Protein AF-A0A533XGD1-F1 (afdb_monomer)

Secondary structure (DSSP, 8-state):
-------------TT-B-HHHHHHHHHHSS---TT-EEEEEEEETTEEEEEEEEEEEEEEEEETTEEEEEEEEEEE----SSS-S--EEEEEEESSTT--EEEEEEEETTEEEEEE--SS--PPTT-

Nearest PDB structures (foldseek):
  4ash-assembly1_A  TM=2.786E-01  e=7.711E-01  Murine norovirus 1
  8huc-assembly1_C  TM=3.662E-01  e=4.089E+00  Pseudomonas aeruginosa UCBPP-PA14

Solvent-accessible surface area (backbone atoms only — not comparable to full-atom values): 7853 Å² total; per-residue (Å²): 138,82,85,78,83,76,82,85,81,77,92,76,64,89,84,53,27,40,79,66,57,43,54,54,52,64,47,66,47,96,71,84,55,62,77,43,71,52,77,42,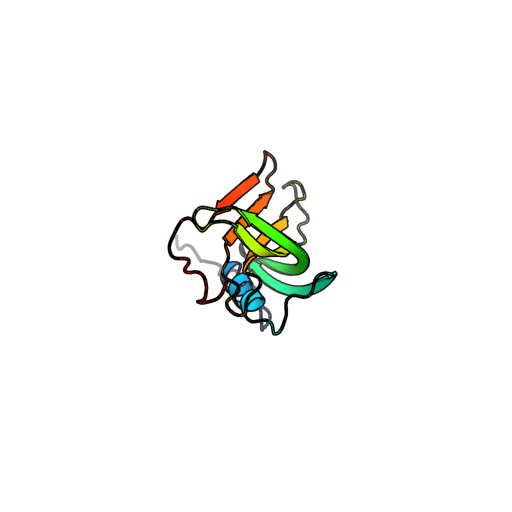43,32,49,55,95,96,40,82,42,63,33,38,40,34,26,71,36,72,48,76,46,77,54,82,85,46,74,43,58,20,37,35,33,39,37,39,56,84,78,87,66,95,70,79,88,42,66,43,37,35,38,30,20,38,72,55,89,76,34,50,71,48,36,38,39,35,50,48,96,92,50,67,54,74,52,69,55,74,71,96,77,74,76,61,93,94,112

Radius of gyration: 17.65 Å; Cα contacts (8 Å, |Δi|>4): 215; chains: 1; bounding box: 34×34×67 Å

pLDDT: mean 86.37, std 14.72, range [38.5, 98.38]

Sequence (127 aa):
MTSTWVADTLPIPPGTHDAISCLYYVRGLPSLVPGTSLIMNVHHDKKNYRLEVQVEGIEKVKGPWGEIEAVRVLATMPFRGIFLNEGNIRVWV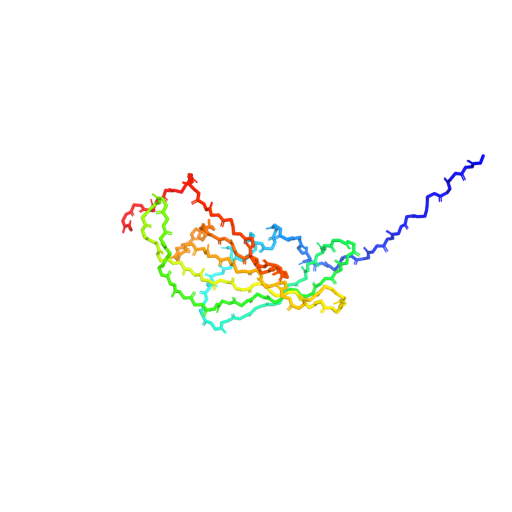TNDVRRVPLMMKAKVIIGSVVARLVDGFRKPSGQ

Foldseek 3Di:
DDDDDDDDDDDDDPQEAEPVVVVVVVLQDPDLDAPDKDWGWYDDPNDIWTKIKHFHDWDWDQAPQGIAIWTKIWIDTDDDDPQDDFQTKIWTFGPDSRRHTAKIWGAHPVGIDIDGDHDPDDDPPPD

Structure (mmCIF, N/CA/C/O backbone):
data_AF-A0A533XGD1-F1
#
_entry.id   AF-A0A533XGD1-F1
#
loop_
_atom_site.group_PDB
_atom_site.id
_atom_site.type_symbol
_atom_site.label_atom_id
_atom_site.label_alt_id
_atom_site.label_comp_id
_atom_site.label_asym_id
_atom_site.label_entity_id
_atom_site.label_seq_id
_atom_site.pdbx_PDB_ins_code
_atom_site.Cartn_x
_atom_site.Cartn_y
_atom_site.Cartn_z
_atom_site.occupancy
_atom_site.B_iso_or_equiv
_atom_site.auth_seq_id
_atom_site.auth_comp_id
_atom_site.auth_asym_id
_atom_site.auth_atom_id
_atom_site.pdbx_PDB_model_num
ATOM 1 N N . MET A 1 1 ? 3.420 -4.756 -49.279 1.00 43.84 1 MET A N 1
ATOM 2 C CA . MET A 1 1 ? 4.328 -4.203 -48.254 1.00 43.84 1 MET A CA 1
ATOM 3 C C . MET A 1 1 ? 3.955 -4.874 -46.937 1.00 43.84 1 MET A C 1
ATOM 5 O O . MET A 1 1 ? 2.943 -4.524 -46.350 1.00 43.84 1 MET A O 1
ATOM 9 N N . THR A 1 2 ? 4.642 -5.953 -46.567 1.00 51.16 2 THR A N 1
ATOM 10 C CA . THR A 1 2 ? 4.339 -6.740 -45.361 1.00 51.16 2 THR A CA 1
ATOM 11 C C . THR A 1 2 ? 5.084 -6.135 -44.178 1.00 51.16 2 THR A C 1
ATOM 13 O O . THR A 1 2 ? 6.310 -6.101 -44.176 1.00 51.16 2 THR A O 1
ATOM 16 N N . SER A 1 3 ? 4.345 -5.613 -43.202 1.00 55.41 3 SER A N 1
ATOM 17 C CA . SER A 1 3 ? 4.894 -5.194 -41.912 1.00 55.41 3 SER A CA 1
ATOM 18 C C . SER A 1 3 ? 5.440 -6.431 -41.191 1.00 55.41 3 SER A C 1
ATOM 20 O O . SER A 1 3 ? 4.691 -7.353 -40.869 1.00 55.41 3 SER A O 1
ATOM 22 N N . THR A 1 4 ? 6.754 -6.472 -40.984 1.00 60.94 4 THR A N 1
ATOM 23 C CA . THR A 1 4 ? 7.405 -7.485 -40.151 1.00 60.94 4 THR A CA 1
ATOM 24 C C . THR A 1 4 ? 7.361 -6.987 -38.712 1.00 60.94 4 THR A C 1
ATOM 26 O O . THR A 1 4 ? 8.069 -6.047 -38.354 1.00 60.94 4 THR A O 1
ATOM 29 N N . TRP A 1 5 ? 6.499 -7.574 -37.886 1.00 66.88 5 TRP A N 1
ATOM 30 C CA . TRP A 1 5 ? 6.479 -7.303 -36.452 1.00 66.88 5 TRP A CA 1
ATOM 31 C C . TRP A 1 5 ? 7.767 -7.841 -35.826 1.00 66.88 5 TRP A C 1
ATOM 33 O O . TRP A 1 5 ? 8.010 -9.045 -35.844 1.00 66.88 5 TRP A O 1
ATOM 43 N N . VAL A 1 6 ? 8.598 -6.957 -35.274 1.00 66.12 6 VAL A N 1
ATOM 44 C CA . VAL A 1 6 ? 9.704 -7.363 -34.401 1.00 66.12 6 VAL A CA 1
ATOM 45 C C . VAL A 1 6 ? 9.127 -7.471 -32.995 1.00 66.12 6 VAL A C 1
ATOM 47 O O . VAL A 1 6 ? 8.756 -6.464 -32.393 1.00 66.12 6 VAL A O 1
ATOM 50 N N . ALA A 1 7 ? 8.977 -8.698 -32.499 1.00 68.00 7 ALA A N 1
ATOM 51 C CA . ALA A 1 7 ? 8.584 -8.930 -31.118 1.00 68.00 7 ALA A CA 1
ATOM 52 C C . ALA A 1 7 ? 9.753 -8.538 -30.207 1.00 68.00 7 ALA A C 1
ATOM 54 O O . ALA A 1 7 ? 10.799 -9.181 -30.221 1.00 68.00 7 ALA A O 1
ATOM 55 N N . ASP A 1 8 ? 9.575 -7.470 -29.437 1.00 74.69 8 ASP A N 1
ATOM 56 C CA . ASP A 1 8 ? 10.536 -7.063 -28.418 1.00 74.69 8 ASP A CA 1
ATOM 57 C C . ASP A 1 8 ? 10.310 -7.938 -27.175 1.00 74.69 8 ASP A C 1
ATOM 59 O O . ASP A 1 8 ? 9.249 -7.885 -26.546 1.00 74.69 8 ASP A O 1
ATOM 63 N N . THR A 1 9 ? 11.260 -8.821 -26.867 1.00 81.50 9 THR A N 1
ATOM 64 C CA . THR A 1 9 ? 11.150 -9.770 -25.751 1.00 81.50 9 THR A CA 1
ATOM 65 C C . THR A 1 9 ? 11.982 -9.287 -24.571 1.00 81.50 9 THR A C 1
ATOM 67 O O . THR A 1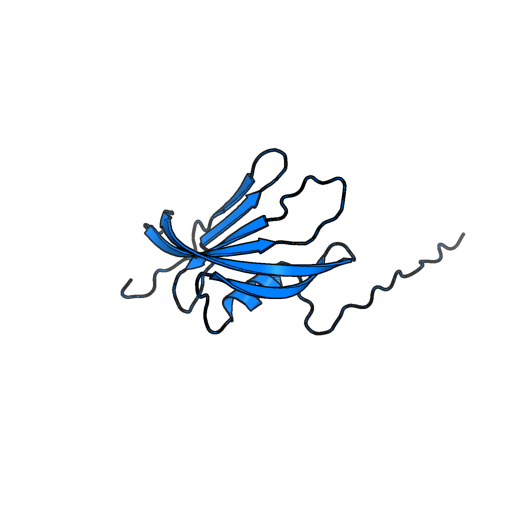 9 ? 13.207 -9.210 -24.673 1.00 81.50 9 THR A O 1
ATOM 70 N N . LEU A 1 10 ? 11.341 -9.029 -23.428 1.00 85.44 10 LEU A N 1
ATOM 71 C CA . LEU A 1 10 ? 12.033 -8.730 -22.174 1.00 85.44 10 LEU A CA 1
ATOM 72 C C . LEU A 1 10 ? 11.970 -9.944 -21.231 1.00 85.44 10 LEU A C 1
ATOM 74 O O . LEU A 1 10 ? 10.867 -10.372 -20.883 1.00 85.44 10 LEU A O 1
ATOM 78 N N . PRO A 1 11 ? 13.107 -10.483 -20.756 1.00 91.06 11 PRO A N 1
ATOM 79 C CA . PRO A 1 11 ? 13.095 -11.519 -19.731 1.00 91.06 11 PRO A CA 1
ATOM 80 C C . PRO A 1 11 ? 12.569 -10.963 -18.397 1.00 91.06 11 PRO A C 1
ATOM 82 O O . PRO A 1 11 ? 13.009 -9.911 -17.926 1.00 91.06 11 PRO A O 1
ATOM 85 N N . ILE A 1 12 ? 11.640 -11.688 -17.770 1.00 92.88 12 ILE A N 1
ATOM 86 C CA . ILE A 1 12 ? 11.068 -11.354 -16.459 1.00 92.88 12 ILE A CA 1
ATOM 87 C C . ILE A 1 12 ? 11.640 -12.331 -15.422 1.00 92.88 12 ILE A C 1
ATOM 89 O O . ILE A 1 12 ? 11.408 -13.536 -15.543 1.00 92.88 12 ILE A O 1
ATOM 93 N N . PRO A 1 13 ? 12.395 -11.856 -14.413 1.00 92.25 13 PRO A N 1
ATOM 94 C CA . PRO A 1 13 ? 12.930 -12.722 -13.370 1.00 92.25 13 PRO A CA 1
ATOM 95 C C . PRO A 1 13 ? 11.822 -13.500 -12.635 1.00 92.25 13 PRO A C 1
ATOM 97 O O . PRO A 1 13 ? 10.734 -12.954 -12.425 1.00 92.25 13 PRO A O 1
ATOM 100 N N . PRO A 1 14 ? 12.079 -14.735 -12.174 1.00 93.94 14 PRO A N 1
ATOM 101 C CA . PRO A 1 14 ? 11.144 -15.455 -11.312 1.00 93.94 14 PRO A CA 1
ATOM 102 C C . PRO A 1 14 ? 10.769 -14.645 -10.062 1.00 93.94 14 PRO A C 1
ATOM 104 O O . PRO A 1 14 ? 11.597 -13.920 -9.509 1.00 93.94 14 PRO A O 1
ATOM 107 N N . GLY A 1 15 ? 9.514 -14.762 -9.619 1.00 92.81 15 GLY A N 1
ATOM 108 C CA . GLY A 1 15 ? 9.002 -14.007 -8.467 1.00 92.81 15 GLY A CA 1
ATOM 109 C C . GLY A 1 15 ? 8.787 -12.512 -8.733 1.00 92.81 15 GLY A C 1
ATOM 110 O O . GLY A 1 15 ? 8.667 -11.734 -7.789 1.00 92.81 15 GLY A O 1
ATOM 111 N N . THR A 1 16 ? 8.763 -12.088 -9.999 1.00 95.06 16 THR A N 1
ATOM 112 C CA . THR A 1 16 ? 8.375 -10.721 -10.361 1.00 95.06 16 THR A CA 1
ATOM 113 C C . THR A 1 16 ? 6.865 -10.545 -10.248 1.00 95.06 16 THR A C 1
ATOM 115 O O . THR A 1 16 ? 6.095 -11.382 -10.716 1.00 95.06 16 THR A O 1
ATOM 118 N N . HIS A 1 17 ? 6.455 -9.434 -9.649 1.00 94.94 17 HIS A N 1
ATOM 119 C CA . HIS A 1 17 ? 5.064 -9.038 -9.475 1.00 94.94 17 HIS A CA 1
ATOM 120 C C . HIS A 1 17 ? 4.667 -7.934 -10.459 1.00 94.94 17 HIS A C 1
ATOM 122 O O . HIS A 1 17 ? 5.505 -7.227 -11.003 1.00 94.94 17 HIS A O 1
ATOM 128 N N . ASP A 1 18 ? 3.377 -7.742 -10.666 1.00 90.62 18 ASP A N 1
ATOM 129 C CA . ASP A 1 18 ? 2.819 -6.480 -11.152 1.00 90.62 18 ASP A CA 1
ATOM 130 C C . ASP A 1 18 ? 2.382 -5.611 -9.954 1.00 90.62 18 ASP A C 1
ATOM 132 O O . ASP A 1 18 ? 2.446 -6.033 -8.795 1.00 90.62 18 ASP A O 1
ATOM 136 N N . ALA A 1 19 ? 1.931 -4.383 -10.212 1.00 83.88 19 ALA A N 1
ATOM 137 C CA . ALA A 1 19 ? 1.536 -3.455 -9.151 1.00 83.88 19 ALA A CA 1
ATOM 138 C C . ALA A 1 19 ? 0.428 -4.011 -8.231 1.00 83.88 19 ALA A C 1
ATOM 140 O O . ALA A 1 19 ? 0.463 -3.790 -7.019 1.00 83.88 19 ALA A O 1
ATOM 141 N N . ILE A 1 20 ? -0.541 -4.749 -8.782 1.00 88.69 20 ILE A N 1
ATOM 142 C CA . ILE A 1 20 ? -1.657 -5.309 -8.019 1.00 88.69 20 ILE A CA 1
ATOM 143 C C . ILE A 1 20 ? -1.210 -6.557 -7.263 1.00 88.69 20 ILE A C 1
ATOM 145 O O . ILE A 1 20 ? -1.450 -6.649 -6.058 1.00 88.69 20 ILE A O 1
ATOM 149 N N . SER A 1 21 ? -0.521 -7.502 -7.910 1.00 94.69 21 SER A N 1
ATOM 150 C CA . SER A 1 21 ? -0.039 -8.701 -7.206 1.00 94.69 21 SER A CA 1
ATOM 151 C C . SER A 1 21 ? 0.978 -8.369 -6.107 1.00 94.69 21 SER A C 1
ATOM 153 O O . SER A 1 21 ? 0.999 -9.052 -5.083 1.00 94.69 21 SER A O 1
ATOM 155 N N . CYS A 1 22 ? 1.736 -7.276 -6.239 1.00 92.25 22 CYS A N 1
ATOM 156 C CA . CYS A 1 22 ? 2.577 -6.750 -5.165 1.00 92.25 22 CYS A CA 1
ATOM 157 C C . CYS A 1 22 ? 1.763 -6.368 -3.916 1.00 92.25 22 CYS A C 1
ATOM 159 O O . CYS A 1 22 ? 2.140 -6.727 -2.799 1.00 92.25 22 CYS A O 1
ATOM 161 N N . LEU A 1 23 ? 0.629 -5.676 -4.083 1.00 92.50 23 LEU A N 1
ATOM 162 C CA . LEU A 1 23 ? -0.257 -5.335 -2.965 1.00 92.50 23 LEU A CA 1
ATOM 163 C C . LEU A 1 23 ? -0.763 -6.599 -2.255 1.00 92.50 23 LEU A C 1
ATOM 165 O O . LEU A 1 23 ? -0.769 -6.657 -1.026 1.00 92.50 23 LEU A O 1
ATOM 169 N N . TYR A 1 24 ? -1.159 -7.628 -3.009 1.00 94.94 24 TYR A N 1
ATOM 170 C CA . TYR A 1 24 ? -1.592 -8.904 -2.429 1.00 94.94 24 TYR A CA 1
ATOM 171 C C . TYR A 1 24 ? -0.464 -9.639 -1.702 1.00 94.94 24 TYR A C 1
ATOM 173 O O . TYR A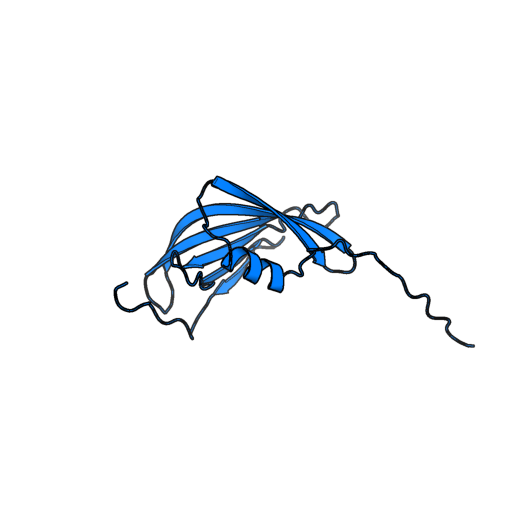 1 24 ? -0.694 -10.16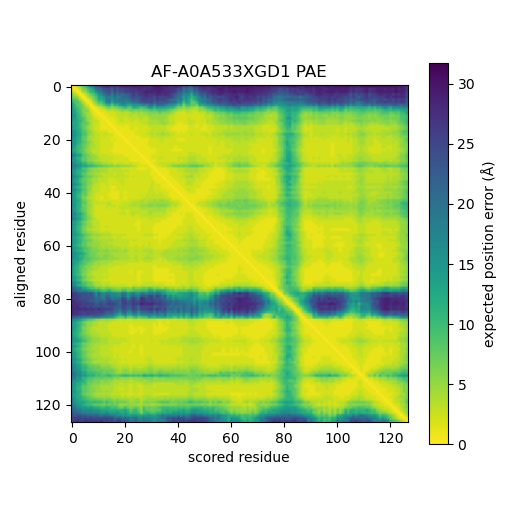4 -0.614 1.00 94.94 24 TYR A O 1
ATOM 181 N N . TYR A 1 25 ? 0.750 -9.633 -2.251 1.00 95.50 25 TYR A N 1
ATOM 182 C CA . TYR A 1 25 ? 1.910 -10.241 -1.605 1.00 95.50 25 TYR A CA 1
ATOM 183 C C . TYR A 1 25 ? 2.202 -9.594 -0.245 1.00 95.50 25 TYR A C 1
ATOM 185 O O . TYR A 1 25 ? 2.297 -10.290 0.764 1.00 95.50 25 TYR A O 1
ATOM 193 N N . VAL A 1 26 ? 2.243 -8.257 -0.183 1.00 94.00 26 VAL A N 1
ATOM 194 C CA . VAL A 1 26 ? 2.475 -7.514 1.070 1.00 94.00 26 VAL A CA 1
ATOM 195 C C . VAL A 1 26 ? 1.376 -7.797 2.103 1.00 94.00 26 VAL A C 1
ATOM 197 O O . VAL A 1 26 ? 1.655 -7.973 3.293 1.00 94.00 26 VAL A O 1
ATOM 200 N N . ARG A 1 27 ? 0.117 -7.920 1.663 1.00 94.88 27 ARG A N 1
ATOM 201 C CA . ARG A 1 27 ? -0.998 -8.324 2.537 1.00 94.88 27 ARG A CA 1
ATOM 202 C C . ARG A 1 27 ? -0.826 -9.737 3.105 1.00 94.88 27 ARG A C 1
ATOM 204 O O . ARG A 1 27 ? -1.294 -9.982 4.210 1.00 94.88 27 ARG A O 1
ATOM 211 N N . GLY A 1 28 ? -0.146 -10.632 2.393 1.00 94.19 28 GLY A N 1
ATOM 212 C CA . GLY A 1 28 ? 0.094 -12.017 2.806 1.00 94.19 28 GLY A CA 1
ATOM 213 C C . GLY A 1 28 ? 1.314 -12.242 3.705 1.00 94.19 28 GLY A C 1
ATOM 214 O O . GLY A 1 28 ? 1.497 -13.355 4.190 1.00 94.19 28 GLY A O 1
ATOM 215 N N . LEU A 1 29 ? 2.155 -11.229 3.944 1.00 92.94 29 LEU A N 1
ATOM 216 C CA . LEU A 1 29 ? 3.357 -11.391 4.776 1.00 92.94 29 LEU A CA 1
ATOM 217 C C . LEU A 1 29 ? 3.007 -11.839 6.206 1.00 92.94 29 LEU A C 1
ATOM 219 O O . LEU A 1 29 ? 1.938 -11.491 6.692 1.00 92.94 29 LEU A O 1
ATOM 223 N N . PRO A 1 30 ? 3.879 -12.534 6.948 1.00 90.25 30 PRO A N 1
ATOM 224 C CA . PRO A 1 30 ? 3.563 -12.949 8.319 1.00 90.25 30 PRO A CA 1
ATOM 225 C C . PRO A 1 30 ? 3.280 -11.770 9.263 1.00 90.25 30 PRO A C 1
ATOM 227 O O . PRO A 1 30 ? 2.348 -11.820 10.063 1.00 90.25 30 PRO A O 1
ATOM 230 N N . SER A 1 31 ? 4.015 -10.666 9.119 1.00 89.25 31 SER A N 1
ATOM 231 C CA . SER A 1 31 ? 3.850 -9.453 9.924 1.00 89.25 31 SER A CA 1
ATOM 232 C C . SER A 1 31 ? 4.209 -8.195 9.127 1.00 89.25 31 SER A C 1
ATOM 234 O O . SER A 1 31 ? 4.982 -8.255 8.173 1.00 89.25 31 SER A O 1
ATOM 236 N N . LEU A 1 32 ? 3.635 -7.053 9.520 1.00 95.38 32 LEU A N 1
ATOM 237 C CA . LEU A 1 32 ? 4.027 -5.723 9.047 1.00 95.38 32 LEU A CA 1
ATOM 238 C C . LEU A 1 32 ? 4.520 -4.911 10.246 1.00 95.38 32 LEU A C 1
ATOM 240 O O . LEU A 1 32 ? 3.755 -4.188 10.879 1.00 95.38 32 LEU A O 1
ATOM 244 N N . VAL A 1 33 ? 5.794 -5.084 10.595 1.00 96.56 33 VAL A N 1
ATOM 245 C CA . VAL A 1 33 ? 6.399 -4.433 11.764 1.00 96.56 33 VAL A CA 1
ATOM 246 C C . VAL A 1 33 ? 6.985 -3.081 11.348 1.00 96.56 33 VAL A C 1
ATOM 248 O O . VAL A 1 33 ? 7.825 -3.061 10.445 1.00 96.56 33 VAL A O 1
ATOM 251 N N . PRO A 1 34 ? 6.591 -1.957 11.977 1.00 97.94 34 PRO A N 1
ATOM 252 C CA . PRO A 1 34 ? 7.187 -0.651 11.704 1.00 97.94 34 PRO A CA 1
ATOM 253 C C . PRO A 1 34 ? 8.719 -0.669 11.741 1.00 97.94 34 PRO A C 1
ATOM 255 O O . PRO A 1 34 ? 9.322 -1.281 12.619 1.00 97.94 34 PRO A O 1
ATOM 258 N N . GLY A 1 35 ? 9.342 0.001 10.774 1.00 96.88 35 GLY A N 1
ATOM 259 C CA . GLY A 1 35 ? 10.794 0.053 10.600 1.00 96.88 35 GLY A CA 1
ATOM 260 C C . GLY A 1 35 ? 11.380 -1.071 9.740 1.00 96.88 35 GLY A C 1
ATOM 261 O O . GLY A 1 35 ? 12.542 -0.980 9.356 1.00 96.88 35 GLY A O 1
ATOM 262 N N . THR A 1 36 ? 10.603 -2.101 9.391 1.00 97.06 36 THR A N 1
ATOM 263 C CA . THR A 1 36 ? 11.059 -3.160 8.475 1.00 97.06 36 THR A CA 1
ATOM 264 C C . THR A 1 36 ? 10.883 -2.768 7.009 1.00 97.06 36 THR A C 1
ATOM 266 O O . THR A 1 36 ? 9.994 -1.983 6.659 1.00 97.06 36 THR A O 1
ATOM 269 N N . SER A 1 37 ? 11.724 -3.332 6.141 1.00 95.12 37 SER A N 1
ATOM 270 C CA . SER A 1 37 ? 11.605 -3.197 4.691 1.00 95.12 37 SER A CA 1
ATOM 271 C C . SER A 1 37 ? 11.886 -4.511 3.965 1.00 95.12 37 SER A C 1
ATOM 273 O O . SER A 1 37 ? 12.462 -5.450 4.517 1.00 95.12 37 SER A O 1
ATOM 275 N N . LEU A 1 38 ? 11.447 -4.580 2.712 1.00 94.12 38 LEU A N 1
ATOM 276 C CA . LEU A 1 38 ? 11.726 -5.670 1.786 1.00 94.12 38 LEU A CA 1
ATOM 277 C C . LEU A 1 38 ? 11.860 -5.125 0.364 1.00 94.12 38 LEU A C 1
ATOM 279 O O . LEU A 1 38 ? 11.345 -4.054 0.043 1.00 94.12 38 LEU A O 1
ATOM 283 N N . ILE A 1 39 ? 12.523 -5.889 -0.501 1.00 93.19 39 ILE A N 1
ATOM 284 C CA . ILE A 1 39 ? 12.688 -5.557 -1.918 1.00 93.19 39 ILE A CA 1
ATOM 285 C C . ILE A 1 39 ? 11.984 -6.618 -2.762 1.00 93.19 39 ILE A C 1
ATOM 287 O O . ILE A 1 39 ? 12.171 -7.814 -2.544 1.00 93.19 39 ILE A O 1
ATOM 291 N N . MET A 1 40 ? 11.206 -6.178 -3.749 1.00 92.56 40 MET A N 1
ATOM 292 C CA . MET A 1 40 ? 10.490 -7.029 -4.701 1.00 92.56 40 MET A CA 1
ATOM 293 C C . MET A 1 40 ? 10.857 -6.662 -6.132 1.00 92.56 40 MET A C 1
ATOM 295 O O . MET A 1 40 ? 11.079 -5.494 -6.447 1.00 92.56 40 MET A O 1
ATOM 299 N N . ASN A 1 41 ? 10.869 -7.650 -7.024 1.00 93.31 41 ASN A N 1
ATOM 300 C CA . ASN A 1 41 ? 10.908 -7.372 -8.455 1.00 93.31 41 ASN A CA 1
ATOM 301 C C . ASN A 1 41 ? 9.489 -7.037 -8.926 1.00 93.31 41 ASN A C 1
ATOM 303 O O . ASN A 1 41 ? 8.555 -7.784 -8.633 1.00 93.31 41 ASN A O 1
ATOM 307 N N . VAL A 1 42 ? 9.328 -5.940 -9.665 1.00 91.88 42 VAL A N 1
ATOM 308 C CA . VAL A 1 42 ? 8.053 -5.535 -10.268 1.00 91.88 42 VAL A CA 1
ATOM 309 C C . VAL A 1 42 ? 8.222 -5.308 -11.765 1.00 91.88 42 VAL A C 1
ATOM 311 O O . VAL A 1 42 ? 9.138 -4.600 -12.173 1.00 91.88 42 VAL A O 1
ATOM 314 N N . HIS A 1 43 ? 7.338 -5.876 -12.581 1.00 90.38 43 HIS A N 1
ATOM 315 C CA . HIS A 1 43 ? 7.242 -5.593 -14.006 1.00 90.38 43 HIS A CA 1
ATOM 316 C C . HIS A 1 43 ? 6.122 -4.584 -14.258 1.00 90.38 43 HIS A C 1
ATOM 318 O O . HIS A 1 43 ? 4.958 -4.821 -13.931 1.00 90.38 43 HIS A O 1
ATOM 324 N N . HIS A 1 44 ? 6.471 -3.451 -14.853 1.00 85.06 44 HIS A N 1
ATOM 325 C CA . HIS A 1 44 ? 5.525 -2.411 -15.232 1.00 85.06 44 HIS A CA 1
ATOM 326 C C . HIS A 1 44 ? 6.049 -1.679 -16.466 1.00 85.06 44 HIS A C 1
ATOM 328 O O . HIS A 1 44 ? 7.254 -1.500 -16.599 1.00 85.06 44 HIS A O 1
ATOM 334 N N . ASP A 1 45 ? 5.162 -1.278 -17.376 1.00 85.06 45 ASP A N 1
ATOM 335 C CA . ASP A 1 45 ? 5.515 -0.491 -18.569 1.00 85.06 45 ASP A CA 1
ATOM 336 C C . ASP A 1 45 ? 6.770 -1.005 -19.315 1.00 85.06 45 ASP A C 1
ATOM 338 O O . ASP A 1 45 ? 7.739 -0.283 -19.556 1.00 85.06 45 ASP A O 1
ATOM 342 N N . LYS A 1 46 ? 6.777 -2.312 -19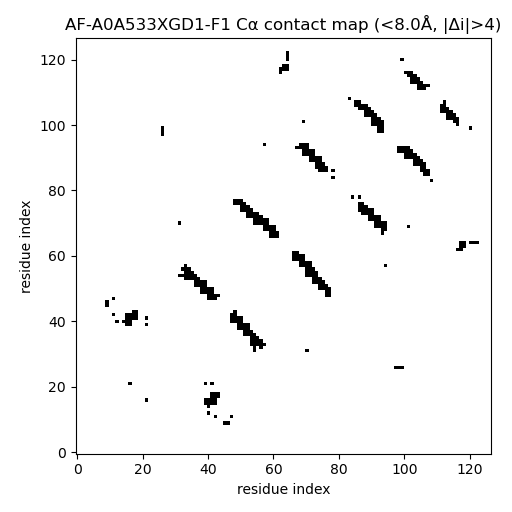.624 1.00 85.12 46 LYS A N 1
ATOM 343 C CA . LYS A 1 46 ? 7.863 -3.011 -20.342 1.00 85.12 46 LYS A CA 1
ATOM 344 C C . LYS A 1 46 ? 9.235 -2.938 -19.655 1.00 85.12 46 LYS A C 1
ATOM 346 O O . LYS A 1 46 ? 10.262 -3.100 -20.311 1.00 85.12 46 LYS A O 1
ATOM 351 N N . LYS A 1 47 ? 9.279 -2.706 -18.342 1.00 86.06 47 LYS A N 1
ATOM 352 C CA . LYS A 1 47 ? 10.510 -2.620 -17.549 1.00 86.06 47 LYS A CA 1
ATOM 353 C C . LYS A 1 47 ? 10.387 -3.406 -16.251 1.00 86.06 47 LYS A C 1
ATOM 355 O O . LYS A 1 47 ? 9.311 -3.518 -15.670 1.00 86.06 47 LYS A O 1
ATOM 360 N N . ASN A 1 48 ? 11.522 -3.925 -15.790 1.00 88.25 48 ASN A N 1
ATOM 361 C CA . ASN A 1 48 ? 11.650 -4.555 -14.481 1.00 88.25 48 ASN A CA 1
ATOM 362 C C . ASN A 1 48 ? 12.248 -3.548 -13.492 1.00 88.25 48 ASN A C 1
ATOM 364 O O . ASN A 1 48 ? 13.269 -2.921 -13.775 1.00 88.25 48 ASN A O 1
ATOM 368 N N . TYR A 1 49 ? 11.637 -3.437 -12.321 1.00 86.88 49 TYR A N 1
ATOM 369 C CA . TYR A 1 49 ? 12.019 -2.534 -11.244 1.00 86.88 49 TYR A CA 1
ATOM 370 C C . TYR A 1 49 ? 12.273 -3.314 -9.963 1.00 86.88 49 TYR A C 1
ATOM 372 O O . TYR A 1 49 ? 11.668 -4.357 -9.727 1.00 86.88 49 TYR A O 1
ATOM 380 N N . ARG A 1 50 ? 13.131 -2.768 -9.101 1.00 89.12 50 ARG A N 1
ATOM 381 C CA . ARG A 1 50 ? 13.249 -3.205 -7.709 1.00 89.12 50 ARG A CA 1
ATOM 382 C C . ARG A 1 50 ? 12.416 -2.295 -6.830 1.00 89.12 50 ARG A C 1
ATOM 384 O O . ARG A 1 50 ? 12.871 -1.216 -6.486 1.00 89.12 50 ARG A O 1
ATOM 391 N N . LEU A 1 51 ? 11.203 -2.710 -6.506 1.00 89.62 51 LEU A N 1
ATOM 392 C CA . LEU A 1 51 ? 10.351 -1.985 -5.579 1.00 89.62 51 LEU A CA 1
ATOM 393 C C . LEU A 1 51 ? 10.852 -2.210 -4.152 1.00 89.62 51 LEU A C 1
ATOM 395 O O . LEU A 1 51 ? 10.946 -3.354 -3.712 1.00 89.62 51 LEU A O 1
ATOM 399 N N . GLU A 1 52 ? 11.127 -1.135 -3.427 1.00 91.62 52 GLU A N 1
ATOM 400 C CA . GLU A 1 52 ? 11.312 -1.194 -1.981 1.00 91.62 52 GLU A CA 1
ATOM 401 C C . GLU A 1 52 ? 9.968 -0.956 -1.292 1.00 91.62 52 GLU A C 1
ATOM 403 O O . GLU A 1 52 ? 9.257 -0.002 -1.604 1.00 91.62 52 GLU A O 1
ATOM 408 N N . VAL A 1 53 ? 9.613 -1.835 -0.361 1.00 93.94 53 VAL A N 1
ATOM 409 C CA . VAL A 1 53 ? 8.415 -1.718 0.466 1.00 93.94 53 VAL A CA 1
ATOM 410 C C . VAL A 1 53 ? 8.860 -1.560 1.910 1.00 93.94 53 VAL A C 1
ATOM 412 O O . VAL A 1 53 ? 9.510 -2.449 2.454 1.00 93.94 53 VAL A O 1
ATOM 415 N N . GLN A 1 54 ? 8.494 -0.448 2.536 1.00 95.44 54 GLN A N 1
ATOM 416 C CA . GLN A 1 54 ? 8.819 -0.121 3.918 1.00 95.44 54 GLN A CA 1
ATOM 417 C C . GLN A 1 54 ? 7.545 -0.012 4.752 1.00 95.44 54 GLN A C 1
ATOM 419 O O . GLN A 1 54 ? 6.590 0.663 4.370 1.00 95.44 54 GLN A O 1
ATOM 424 N N . VAL A 1 55 ? 7.534 -0.635 5.926 1.00 97.69 55 VAL A N 1
ATOM 425 C CA . VAL A 1 55 ? 6.476 -0.429 6.917 1.00 97.69 55 VAL A CA 1
ATOM 426 C C . VAL A 1 55 ? 6.844 0.799 7.747 1.00 97.69 55 VAL A C 1
ATOM 428 O O . VAL A 1 55 ? 7.779 0.761 8.542 1.00 97.69 55 VAL A O 1
ATOM 431 N N . GLU A 1 56 ? 6.137 1.911 7.555 1.00 97.31 56 GLU A N 1
ATOM 432 C CA . GLU A 1 56 ? 6.496 3.192 8.177 1.00 97.31 56 GLU A CA 1
ATOM 433 C C . GLU A 1 56 ? 5.990 3.314 9.620 1.00 97.31 56 GLU A C 1
ATOM 435 O O . GLU A 1 56 ? 6.665 3.904 10.458 1.00 97.31 56 GLU A O 1
ATOM 440 N N . GLY A 1 57 ? 4.796 2.800 9.923 1.00 97.88 57 GLY A N 1
ATOM 441 C CA . GLY A 1 57 ? 4.180 3.007 11.234 1.00 97.88 57 GLY A CA 1
ATOM 442 C C . GLY A 1 57 ? 2.739 2.528 11.324 1.00 97.88 57 GLY A C 1
ATOM 443 O O . GLY A 1 57 ? 2.179 2.018 10.355 1.00 97.88 57 GLY A O 1
ATOM 444 N N . ILE A 1 58 ? 2.145 2.716 12.500 1.00 98.31 58 ILE A N 1
ATOM 445 C CA . ILE A 1 58 ? 0.737 2.429 12.783 1.00 98.31 58 ILE A CA 1
ATOM 446 C C . ILE A 1 58 ? 0.062 3.740 13.181 1.00 98.31 58 ILE A C 1
ATOM 448 O O . ILE A 1 58 ? 0.588 4.480 14.010 1.00 98.31 58 ILE A O 1
ATOM 452 N N . GLU A 1 59 ? -1.092 4.039 12.591 1.00 98.12 59 GLU A N 1
ATOM 453 C CA . GLU A 1 59 ? -1.880 5.223 12.930 1.00 98.12 59 GLU A CA 1
ATOM 454 C C . GLU A 1 59 ? -3.382 4.974 12.791 1.00 98.12 59 GLU A C 1
ATOM 456 O O . GLU A 1 59 ? -3.825 4.065 12.088 1.00 98.12 59 GLU A O 1
ATOM 461 N N . LYS A 1 60 ? -4.185 5.807 13.455 1.00 98.00 60 LYS A N 1
ATOM 462 C CA . LYS A 1 60 ? -5.635 5.792 13.280 1.00 98.00 60 LYS A CA 1
ATOM 463 C C . LYS A 1 60 ? -6.015 6.550 12.014 1.00 98.00 60 LYS A C 1
ATOM 465 O O . LYS A 1 60 ? -5.746 7.741 11.878 1.00 98.00 60 LYS A O 1
ATOM 470 N N . VAL A 1 61 ? -6.685 5.868 11.096 1.00 97.25 61 VAL A N 1
ATOM 471 C CA . VAL A 1 61 ? -7.283 6.473 9.905 1.00 97.25 61 VAL A CA 1
ATOM 472 C C . VAL A 1 61 ? -8.769 6.659 10.190 1.00 97.25 61 VAL A C 1
ATOM 474 O O . VAL A 1 61 ? -9.400 5.769 10.749 1.00 97.25 61 VAL A O 1
ATOM 477 N N . LYS A 1 62 ? -9.345 7.801 9.806 1.00 96.00 62 LYS A N 1
ATOM 478 C CA . LYS A 1 62 ? -10.799 8.050 9.849 1.00 96.00 62 LYS A CA 1
ATOM 479 C C . LYS A 1 62 ? -11.407 7.830 8.475 1.00 96.00 62 LYS A C 1
ATOM 481 O O . LYS A 1 62 ? -10.767 8.206 7.496 1.00 96.00 62 LYS A O 1
ATOM 486 N N . GLY A 1 63 ? -12.628 7.310 8.384 1.00 94.31 63 GLY A N 1
ATOM 487 C CA . GLY A 1 63 ? -13.375 7.092 7.141 1.00 94.31 63 GLY A CA 1
ATOM 488 C C . GLY A 1 63 ? -14.860 6.788 7.385 1.00 94.31 63 GLY A C 1
ATOM 489 O O . GLY A 1 63 ? -15.316 6.885 8.522 1.00 94.31 63 GLY A O 1
ATOM 490 N N . PRO A 1 64 ? -15.633 6.418 6.343 1.00 94.06 64 PRO A N 1
ATOM 491 C CA . PRO A 1 64 ? -17.068 6.109 6.473 1.00 94.06 64 PRO A CA 1
ATOM 492 C C . PRO A 1 64 ? -17.376 4.964 7.449 1.00 94.06 64 PRO A C 1
ATOM 494 O O . PRO A 1 64 ? -18.469 4.861 7.988 1.00 94.06 64 PRO A O 1
ATOM 497 N N . TRP A 1 65 ? -16.378 4.128 7.717 1.00 93.25 65 TRP A N 1
ATOM 498 C CA . TRP A 1 65 ? -16.401 3.017 8.664 1.00 93.25 65 TRP A CA 1
ATOM 499 C C . TRP A 1 65 ? -15.990 3.413 10.101 1.00 93.25 65 TRP A C 1
ATOM 501 O O . TRP A 1 65 ? -15.721 2.543 10.932 1.00 93.25 65 TRP A O 1
ATOM 511 N N . GLY A 1 66 ? -15.890 4.711 10.413 1.00 93.62 66 GLY A N 1
ATOM 512 C CA . GLY A 1 66 ? -15.457 5.233 11.714 1.00 93.62 66 GLY A CA 1
ATOM 513 C C . GLY A 1 66 ? -13.954 5.513 11.780 1.00 93.62 66 GLY A C 1
ATOM 514 O O . GLY A 1 66 ? -13.380 6.066 10.848 1.00 93.62 66 GLY A O 1
ATOM 515 N N . GLU A 1 67 ? -13.311 5.163 12.892 1.00 95.50 67 GLU A N 1
ATOM 516 C CA . GLU A 1 67 ? -11.857 5.239 13.061 1.00 95.50 67 GLU A CA 1
ATOM 517 C C . GLU A 1 67 ? -11.279 3.822 13.181 1.00 95.50 67 GLU A C 1
ATOM 519 O O . GLU A 1 67 ? -11.871 2.971 13.851 1.00 95.50 67 GLU A O 1
ATOM 524 N N . ILE A 1 68 ? -10.173 3.557 12.481 1.00 96.50 68 ILE A N 1
ATOM 525 C CA . ILE A 1 68 ? -9.538 2.240 12.377 1.00 96.50 68 ILE A CA 1
ATOM 526 C C . ILE A 1 68 ? -8.032 2.393 12.544 1.00 96.50 68 ILE A C 1
ATOM 528 O O . ILE A 1 68 ? -7.417 3.247 11.908 1.00 96.50 68 ILE A O 1
ATOM 532 N N . GLU A 1 69 ? -7.441 1.541 13.376 1.00 97.12 69 GLU A N 1
ATOM 533 C CA . GLU A 1 69 ? -5.992 1.404 13.466 1.00 97.12 69 GLU A CA 1
ATOM 534 C C . GLU A 1 69 ? -5.449 0.724 12.202 1.00 97.12 69 GLU A C 1
ATOM 536 O O . GLU A 1 69 ? -5.904 -0.354 11.806 1.00 97.12 69 GLU A O 1
ATOM 541 N N . ALA A 1 70 ? -4.497 1.376 11.542 1.00 98.00 70 ALA A N 1
ATOM 542 C CA . ALA A 1 70 ? -3.982 0.967 10.250 1.00 98.00 70 ALA A CA 1
ATOM 543 C C . ALA A 1 70 ? -2.456 1.013 10.218 1.00 98.00 70 ALA A C 1
ATOM 545 O O . ALA A 1 70 ? -1.834 1.943 10.729 1.00 98.00 70 ALA A O 1
ATOM 546 N N . VAL A 1 71 ? -1.862 0.031 9.549 1.00 98.38 71 VAL A N 1
ATOM 547 C CA . VAL A 1 71 ? -0.441 0.022 9.216 1.00 98.38 71 VAL A CA 1
ATOM 548 C C . VAL A 1 71 ? -0.237 0.837 7.943 1.00 98.38 71 VAL A C 1
ATOM 550 O O . VAL A 1 71 ? -0.896 0.590 6.929 1.00 98.38 71 VAL A O 1
ATOM 553 N N . ARG A 1 72 ? 0.694 1.790 7.980 1.00 98.06 72 ARG A N 1
ATOM 554 C CA . ARG A 1 72 ? 1.120 2.575 6.824 1.00 98.06 72 ARG A CA 1
ATOM 555 C C . ARG A 1 72 ? 2.343 1.940 6.180 1.00 98.06 72 ARG A C 1
ATOM 557 O O . ARG A 1 72 ? 3.383 1.780 6.815 1.00 98.06 72 ARG A O 1
ATOM 564 N N . VAL A 1 73 ? 2.213 1.618 4.902 1.00 97.31 73 VAL A N 1
ATOM 565 C CA . VAL A 1 73 ? 3.261 1.024 4.075 1.00 97.31 73 VAL A CA 1
ATOM 566 C C . VAL A 1 73 ? 3.631 2.002 2.970 1.00 97.31 73 VAL A C 1
ATOM 568 O O . VAL A 1 73 ? 2.748 2.529 2.298 1.00 97.31 73 VAL A O 1
ATOM 571 N N . LEU A 1 74 ? 4.923 2.233 2.773 1.00 94.50 74 LEU A N 1
ATOM 572 C CA . LEU A 1 74 ? 5.485 3.009 1.678 1.00 94.50 74 LEU A CA 1
ATOM 573 C C . LEU A 1 74 ? 6.065 2.058 0.628 1.00 94.50 74 LEU A C 1
ATOM 575 O O . LEU A 1 74 ? 6.905 1.227 0.948 1.00 94.50 74 LEU A O 1
ATOM 579 N N . ALA A 1 75 ? 5.633 2.202 -0.619 1.00 91.75 75 ALA A N 1
ATOM 580 C CA . ALA A 1 75 ? 6.194 1.519 -1.774 1.00 91.75 75 ALA A CA 1
ATOM 581 C C . ALA A 1 75 ? 6.953 2.536 -2.642 1.00 91.75 75 ALA A C 1
ATOM 583 O O . ALA A 1 75 ? 6.355 3.509 -3.111 1.00 91.75 75 ALA A O 1
ATOM 584 N N . THR A 1 76 ? 8.249 2.300 -2.851 1.00 87.12 76 THR A N 1
ATOM 585 C CA . THR A 1 76 ? 9.185 3.201 -3.536 1.00 87.12 76 THR A CA 1
ATOM 586 C C . THR A 1 76 ? 9.806 2.497 -4.741 1.00 87.12 76 THR A C 1
ATOM 588 O O . THR A 1 76 ? 10.475 1.472 -4.598 1.00 87.12 76 THR A O 1
ATOM 591 N N . MET A 1 77 ? 9.611 3.048 -5.944 1.00 77.75 77 MET A N 1
ATOM 592 C CA . MET A 1 77 ? 10.281 2.569 -7.160 1.00 77.75 77 MET A CA 1
ATOM 593 C C . MET A 1 77 ? 11.526 3.414 -7.483 1.00 77.75 77 MET A C 1
ATOM 595 O O . MET A 1 77 ? 11.428 4.641 -7.530 1.00 77.75 77 MET A O 1
ATOM 599 N N . PRO A 1 78 ? 12.682 2.800 -7.791 1.00 65.31 78 PRO A N 1
ATOM 600 C CA . PRO A 1 78 ? 13.880 3.510 -8.213 1.00 65.31 78 PRO A CA 1
ATOM 601 C C . PRO A 1 78 ? 13.716 3.964 -9.669 1.00 65.31 78 PRO A C 1
ATOM 603 O O . PRO A 1 78 ? 14.052 3.238 -10.603 1.00 65.31 78 PRO A O 1
ATOM 606 N N . PHE A 1 79 ? 13.182 5.164 -9.893 1.00 62.47 79 PHE A N 1
ATOM 607 C CA . PHE A 1 79 ? 13.178 5.793 -11.218 1.00 62.47 79 PHE A CA 1
ATOM 608 C C . PHE A 1 79 ? 14.410 6.693 -11.406 1.00 62.47 79 PHE A C 1
ATOM 610 O O . PHE A 1 79 ? 14.762 7.476 -10.528 1.00 62.47 79 PHE A O 1
ATOM 617 N N . ARG A 1 80 ? 15.037 6.629 -12.590 1.00 49.78 80 ARG A N 1
ATOM 618 C CA . ARG A 1 80 ? 15.913 7.683 -13.134 1.00 49.78 80 ARG A CA 1
ATOM 619 C C . ARG A 1 80 ? 15.268 8.205 -14.425 1.00 49.78 80 ARG A C 1
ATOM 621 O O . ARG A 1 80 ? 15.207 7.469 -15.406 1.00 49.78 80 ARG A O 1
ATOM 628 N N . GLY A 1 81 ? 14.745 9.434 -14.422 1.00 51.06 81 GLY A N 1
ATOM 629 C CA . GLY A 1 81 ? 14.117 10.073 -15.589 1.00 51.06 81 GLY A CA 1
ATOM 630 C C . GLY A 1 81 ? 13.412 11.400 -15.265 1.00 51.06 81 GLY A C 1
ATOM 631 O O . GLY A 1 81 ? 13.241 11.740 -14.102 1.00 51.06 81 GLY A O 1
ATOM 632 N N . ILE A 1 82 ? 13.004 12.135 -16.309 1.00 38.50 82 ILE A N 1
ATOM 633 C CA . ILE A 1 82 ? 12.467 13.522 -16.295 1.00 38.50 82 ILE A CA 1
ATOM 634 C C . ILE A 1 82 ? 11.108 13.689 -15.580 1.00 38.50 82 ILE A C 1
ATOM 636 O O . ILE A 1 82 ? 10.617 14.805 -15.424 1.00 38.50 82 ILE A O 1
ATOM 640 N N . PHE A 1 83 ? 10.501 12.593 -15.122 1.00 43.62 83 PHE A N 1
ATOM 641 C CA . PHE A 1 83 ? 9.398 12.644 -14.170 1.00 43.62 83 PHE A CA 1
ATOM 642 C C . PHE A 1 83 ? 9.985 12.837 -12.773 1.00 43.62 83 PHE A C 1
ATOM 644 O O . PHE A 1 83 ? 10.605 11.933 -12.218 1.00 43.62 83 PHE A O 1
ATOM 651 N N . LEU A 1 84 ? 9.805 14.036 -12.226 1.00 45.03 84 LEU A N 1
ATOM 652 C CA . LEU A 1 84 ? 10.189 14.420 -10.872 1.00 45.03 84 LEU A CA 1
ATOM 653 C C . LEU A 1 84 ? 9.788 13.365 -9.807 1.00 45.03 84 LEU A C 1
ATOM 655 O O . LEU A 1 84 ? 8.649 13.286 -9.361 1.00 45.03 84 LEU A O 1
ATOM 659 N N . ASN A 1 85 ? 10.777 12.571 -9.405 1.00 46.69 85 ASN A N 1
ATOM 660 C CA . ASN A 1 85 ? 11.192 12.231 -8.040 1.00 46.69 85 ASN A CA 1
ATOM 661 C C . ASN A 1 85 ? 10.281 11.573 -6.982 1.00 46.69 85 ASN A C 1
ATOM 663 O O . ASN A 1 85 ? 10.819 11.319 -5.910 1.00 46.69 85 ASN A O 1
ATOM 667 N N . GLU A 1 86 ? 8.990 11.263 -7.154 1.00 50.53 86 GLU A N 1
ATOM 668 C CA . GLU A 1 86 ? 8.203 10.801 -5.978 1.00 50.53 86 GLU A CA 1
ATOM 669 C C . GLU A 1 86 ? 7.134 9.734 -6.261 1.00 50.53 86 GLU A C 1
ATOM 671 O O . GLU A 1 86 ? 5.998 9.846 -5.801 1.00 50.53 86 GLU A O 1
ATOM 676 N N . GLY A 1 87 ? 7.511 8.645 -6.943 1.00 52.97 87 GLY A N 1
ATOM 677 C CA . GLY A 1 87 ? 6.727 7.399 -7.076 1.00 52.97 87 GLY A CA 1
ATOM 678 C C . GLY A 1 87 ? 6.530 6.629 -5.757 1.00 52.97 87 GLY A C 1
ATOM 679 O O . GLY A 1 87 ? 6.632 5.406 -5.729 1.00 52.97 87 GLY A O 1
ATOM 680 N N . ASN A 1 88 ? 6.276 7.364 -4.676 1.00 77.12 88 ASN A N 1
ATOM 681 C CA . ASN A 1 88 ? 6.089 6.912 -3.311 1.00 77.12 88 ASN A CA 1
ATOM 682 C C . ASN A 1 88 ? 4.592 6.721 -3.085 1.00 77.12 88 ASN A C 1
ATOM 684 O O . ASN A 1 88 ? 3.861 7.671 -2.778 1.00 77.12 88 ASN A O 1
ATOM 688 N N . ILE A 1 89 ? 4.124 5.492 -3.276 1.00 89.81 89 ILE A N 1
ATOM 689 C CA . ILE A 1 89 ? 2.740 5.136 -2.981 1.00 89.81 89 ILE A CA 1
ATOM 690 C C . ILE A 1 89 ? 2.686 4.740 -1.516 1.00 89.81 89 ILE A C 1
ATOM 692 O O . ILE A 1 89 ? 3.328 3.779 -1.101 1.00 89.81 89 ILE A O 1
ATOM 696 N N . ARG A 1 90 ? 1.896 5.467 -0.729 1.00 94.69 90 ARG A N 1
ATOM 697 C CA . ARG A 1 90 ? 1.542 5.032 0.618 1.00 94.69 90 ARG A CA 1
ATOM 698 C C . ARG A 1 90 ? 0.224 4.290 0.594 1.00 94.69 90 ARG A C 1
ATOM 700 O O . ARG A 1 90 ? -0.745 4.771 0.006 1.00 94.69 90 ARG A O 1
ATOM 707 N N . VAL A 1 91 ? 0.188 3.143 1.253 1.00 96.88 91 VAL A N 1
ATOM 708 C CA . VAL A 1 91 ? -1.000 2.313 1.423 1.00 96.88 91 VAL A CA 1
ATOM 709 C C . VAL A 1 91 ? -1.240 2.131 2.912 1.00 96.88 91 VAL A C 1
ATOM 711 O O . VAL A 1 91 ? -0.335 1.760 3.653 1.00 96.88 91 VAL A O 1
ATOM 714 N N . TRP A 1 92 ? -2.468 2.385 3.342 1.00 97.94 92 TRP A N 1
ATOM 715 C CA . TRP A 1 92 ? -2.930 2.100 4.691 1.00 97.94 92 TRP A CA 1
ATOM 716 C C . TRP A 1 92 ? -3.763 0.837 4.644 1.00 97.94 92 TRP A C 1
ATOM 718 O O . TRP A 1 92 ? -4.768 0.792 3.933 1.00 97.94 92 TRP A O 1
ATOM 728 N N . VAL A 1 93 ? -3.358 -0.170 5.403 1.00 97.88 93 VAL A N 1
ATOM 729 C CA . VAL A 1 93 ? -4.104 -1.418 5.574 1.00 97.88 93 VAL A CA 1
ATOM 730 C C . VAL A 1 93 ? -4.539 -1.557 7.026 1.00 97.88 93 VAL A C 1
ATOM 732 O O . VAL A 1 93 ? -3.842 -1.070 7.910 1.00 97.88 93 VAL A O 1
ATOM 735 N N . THR A 1 94 ? -5.670 -2.207 7.297 1.00 96.94 94 THR A N 1
ATOM 736 C CA . THR A 1 94 ? -6.090 -2.509 8.678 1.00 96.94 94 THR A CA 1
ATOM 737 C C . THR A 1 94 ? -4.965 -3.182 9.465 1.00 96.94 94 THR A C 1
ATOM 739 O O . THR A 1 94 ? -4.272 -4.053 8.934 1.00 96.94 94 THR A O 1
ATOM 742 N N . ASN A 1 95 ? -4.800 -2.812 10.737 1.00 95.94 95 ASN A N 1
ATOM 743 C CA . ASN A 1 95 ? -3.896 -3.503 11.657 1.00 95.94 95 ASN A CA 1
ATOM 744 C C . ASN A 1 95 ? -4.558 -4.773 12.227 1.00 95.94 95 ASN A C 1
ATOM 746 O O . ASN A 1 95 ? -4.737 -4.936 13.429 1.00 95.94 95 ASN A O 1
ATOM 750 N N . ASP A 1 96 ? -5.003 -5.653 11.332 1.00 93.25 96 ASP A N 1
ATOM 751 C CA . ASP A 1 96 ? -5.548 -6.973 11.643 1.00 93.25 96 ASP A CA 1
ATOM 752 C C . ASP A 1 96 ? -4.986 -8.008 10.652 1.00 93.25 96 ASP A C 1
ATOM 754 O O . ASP A 1 96 ? -4.240 -7.682 9.726 1.00 93.25 96 ASP A O 1
ATOM 758 N N . VAL A 1 97 ? -5.347 -9.280 10.821 1.00 91.69 97 VAL A N 1
ATOM 759 C CA . VAL A 1 97 ? -4.873 -10.367 9.944 1.00 91.69 97 VAL A CA 1
ATOM 760 C C . VAL A 1 97 ? -5.336 -10.193 8.487 1.00 91.69 97 VAL A C 1
ATOM 762 O O . VAL A 1 97 ? -4.692 -10.695 7.571 1.00 91.69 97 VAL A O 1
ATOM 765 N N . ARG A 1 98 ? -6.436 -9.469 8.237 1.00 92.75 98 ARG A N 1
ATOM 766 C CA . ARG A 1 98 ? -7.029 -9.323 6.894 1.00 92.75 98 ARG A CA 1
ATOM 767 C C . ARG A 1 98 ? -6.318 -8.267 6.049 1.00 92.75 98 ARG A C 1
ATOM 769 O O . ARG A 1 98 ? -6.387 -8.337 4.813 1.00 92.75 98 ARG A O 1
ATOM 776 N N . ARG A 1 99 ? -5.687 -7.285 6.709 1.00 95.62 99 ARG A N 1
ATOM 777 C CA . ARG A 1 99 ? -4.937 -6.174 6.096 1.00 95.62 99 ARG A CA 1
ATOM 778 C C . ARG A 1 99 ? -5.694 -5.564 4.925 1.00 95.62 99 ARG A C 1
ATOM 780 O O . ARG A 1 99 ? -5.208 -5.510 3.793 1.00 95.62 99 ARG A O 1
ATOM 787 N N . VAL A 1 100 ? -6.942 -5.192 5.181 1.00 96.12 100 VAL A N 1
ATOM 788 C CA . VAL A 1 100 ? -7.831 -4.599 4.185 1.00 96.12 100 VAL A CA 1
ATOM 789 C C . VAL A 1 100 ? -7.292 -3.210 3.836 1.00 96.12 100 VAL A C 1
ATOM 791 O O . VAL A 1 100 ? -7.116 -2.404 4.749 1.00 96.12 100 VAL A O 1
ATOM 794 N N . PRO A 1 101 ? -7.026 -2.898 2.555 1.00 96.69 101 PRO A N 1
ATOM 795 C CA . PRO A 1 101 ? -6.617 -1.557 2.150 1.00 96.69 101 PRO A CA 1
ATOM 796 C C . PRO A 1 101 ? -7.725 -0.539 2.429 1.00 96.69 101 PRO A C 1
ATOM 798 O O . PRO A 1 101 ? -8.826 -0.655 1.903 1.00 96.69 101 PRO A O 1
ATOM 801 N N . LEU A 1 102 ? -7.435 0.465 3.250 1.00 97.62 102 LEU A N 1
ATOM 802 C CA . LEU A 1 102 ? -8.368 1.529 3.628 1.00 97.62 102 LEU A CA 1
ATOM 803 C C . LEU A 1 102 ? -8.169 2.789 2.786 1.00 97.62 102 LEU A C 1
ATOM 805 O O . LEU A 1 102 ? -9.126 3.500 2.475 1.00 97.62 102 LEU A O 1
ATOM 809 N N . MET A 1 103 ? -6.917 3.090 2.447 1.00 97.12 103 MET A N 1
ATOM 810 C CA . MET A 1 103 ? -6.541 4.289 1.709 1.00 97.12 103 MET A CA 1
ATOM 811 C C . MET A 1 103 ? -5.241 4.056 0.946 1.00 97.12 103 MET A C 1
ATOM 813 O O . MET A 1 103 ? -4.347 3.358 1.421 1.00 97.12 103 MET A O 1
ATOM 817 N N . MET A 1 104 ? -5.117 4.689 -0.214 1.00 95.62 104 MET A N 1
ATOM 818 C CA . MET A 1 104 ? -3.872 4.815 -0.958 1.00 95.62 104 MET A CA 1
ATOM 819 C C . MET A 1 104 ? -3.641 6.283 -1.290 1.00 95.62 104 MET A C 1
ATOM 821 O O . MET A 1 104 ? -4.580 6.998 -1.643 1.00 95.62 104 MET A O 1
ATOM 825 N N . LYS A 1 105 ? -2.394 6.734 -1.192 1.00 93.69 105 LYS A N 1
ATOM 826 C CA . LYS A 1 105 ? -1.983 8.084 -1.570 1.00 93.69 105 LYS A CA 1
ATOM 827 C C . LYS A 1 105 ? -0.717 8.007 -2.406 1.00 93.69 105 LYS A C 1
ATOM 829 O O . LYS A 1 105 ? 0.317 7.568 -1.911 1.00 93.69 105 LYS A O 1
ATOM 834 N N . ALA A 1 106 ? -0.802 8.471 -3.644 1.00 88.88 106 ALA A N 1
ATOM 835 C CA . ALA A 1 106 ? 0.340 8.629 -4.532 1.00 88.88 106 ALA A CA 1
ATOM 836 C C . ALA A 1 106 ? 0.656 10.119 -4.671 1.00 88.88 106 ALA A C 1
ATOM 838 O O . ALA A 1 106 ? -0.244 10.924 -4.935 1.00 88.88 106 ALA A O 1
ATOM 839 N N . LYS A 1 107 ? 1.920 10.498 -4.471 1.00 82.62 107 LYS A N 1
ATOM 840 C CA . LYS A 1 107 ? 2.371 11.864 -4.744 1.00 82.62 107 LYS A CA 1
ATOM 841 C C . LYS A 1 107 ? 2.604 12.015 -6.247 1.00 82.62 107 LYS A C 1
ATOM 843 O O . LYS A 1 107 ? 3.121 11.114 -6.898 1.00 82.62 107 LYS A O 1
ATOM 848 N N . VAL A 1 108 ? 2.160 13.135 -6.799 1.00 78.38 108 VAL A N 1
ATOM 849 C CA . VAL A 1 108 ? 2.375 13.513 -8.200 1.00 78.38 108 VAL A CA 1
ATOM 850 C C . VAL A 1 108 ? 2.903 14.942 -8.236 1.00 78.38 108 VAL A C 1
ATOM 852 O O . VAL A 1 108 ? 2.785 15.673 -7.255 1.00 78.38 108 VAL A O 1
ATOM 855 N N . ILE A 1 109 ? 3.452 15.362 -9.374 1.00 77.12 109 ILE A N 1
ATOM 856 C CA . ILE A 1 109 ? 4.100 16.677 -9.533 1.00 77.12 109 ILE A CA 1
ATOM 857 C C . ILE A 1 109 ? 3.197 17.828 -9.057 1.00 77.12 109 ILE A C 1
ATOM 859 O O . ILE A 1 109 ? 3.663 18.759 -8.411 1.00 77.12 109 ILE A O 1
ATOM 863 N N . ILE A 1 110 ? 1.897 17.737 -9.341 1.00 84.81 110 ILE A N 1
ATOM 864 C CA . ILE A 1 110 ? 0.908 18.784 -9.051 1.00 84.81 110 ILE A CA 1
ATOM 865 C C . ILE A 1 110 ? 0.058 18.510 -7.796 1.00 84.81 110 ILE A C 1
ATOM 867 O O . ILE A 1 110 ? -0.991 19.124 -7.625 1.00 84.81 110 ILE A O 1
ATOM 871 N N . GLY A 1 111 ? 0.462 17.576 -6.925 1.00 85.56 111 GLY A N 1
ATOM 872 C CA . GLY A 1 111 ? -0.262 17.278 -5.685 1.00 85.56 111 GLY A CA 1
ATOM 873 C C . GLY A 1 111 ? -0.280 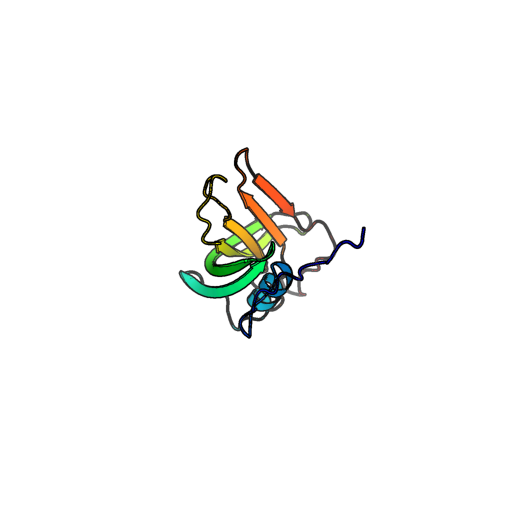15.796 -5.324 1.00 85.56 111 GLY A C 1
ATOM 874 O O . GLY A 1 111 ? 0.761 15.153 -5.188 1.00 85.56 111 GLY A O 1
ATOM 875 N N . SER A 1 112 ? -1.472 15.236 -5.114 1.00 89.00 112 SER A N 1
ATOM 876 C CA . SER A 1 112 ? -1.612 13.812 -4.802 1.00 89.00 112 SER A CA 1
ATOM 877 C C . SER A 1 112 ? -2.911 13.221 -5.317 1.00 89.00 112 SER A C 1
ATOM 879 O O . SER A 1 112 ? -3.961 13.852 -5.212 1.00 89.00 112 SER A O 1
ATOM 881 N N . VAL A 1 113 ? -2.840 11.971 -5.763 1.00 90.12 113 VAL A N 1
ATOM 882 C CA . VAL A 1 113 ? -4.009 11.129 -6.018 1.00 90.12 113 VAL A CA 1
ATOM 883 C C . VAL A 1 113 ? -4.305 10.335 -4.752 1.00 90.12 113 VAL A C 1
ATOM 885 O O . VAL A 1 113 ? -3.403 9.717 -4.181 1.00 90.12 113 VAL A O 1
ATOM 888 N N . VAL A 1 114 ? -5.561 10.361 -4.303 1.00 93.81 114 VAL A N 1
ATOM 889 C CA . VAL A 1 114 ? -6.010 9.650 -3.102 1.00 93.81 114 VAL A CA 1
ATOM 890 C C . VAL A 1 114 ? -7.162 8.724 -3.467 1.00 93.81 114 VAL A C 1
ATOM 892 O O . VAL A 1 114 ? -8.197 9.181 -3.943 1.00 93.81 114 VAL A O 1
ATOM 895 N N . ALA A 1 115 ? -6.998 7.432 -3.198 1.00 94.94 115 ALA A N 1
ATOM 896 C CA . ALA A 1 115 ? -8.075 6.451 -3.249 1.00 94.94 115 ALA A CA 1
ATOM 897 C C . ALA A 1 115 ? -8.459 6.068 -1.818 1.00 94.94 115 ALA A C 1
ATOM 899 O O . ALA A 1 115 ? -7.584 5.829 -0.984 1.00 94.94 115 ALA A O 1
ATOM 900 N N . ARG A 1 116 ? -9.756 6.027 -1.509 1.00 97.00 116 ARG A N 1
ATOM 901 C CA . ARG A 1 116 ? -10.275 5.686 -0.176 1.00 97.00 116 ARG A CA 1
ATOM 902 C C . ARG A 1 116 ? -11.343 4.618 -0.299 1.00 97.00 116 ARG A C 1
ATOM 904 O O . ARG A 1 116 ? -12.198 4.706 -1.176 1.00 97.00 116 ARG A O 1
ATOM 911 N N . LEU A 1 117 ? -11.306 3.642 0.600 1.00 97.25 117 LEU A N 1
ATOM 912 C CA . LEU A 1 117 ? -12.356 2.643 0.708 1.00 97.25 117 LEU A CA 1
ATOM 913 C C . LEU A 1 117 ? -13.609 3.298 1.291 1.00 97.25 117 LEU A C 1
ATOM 915 O O . LEU A 1 117 ? -13.589 3.783 2.425 1.00 97.25 117 LEU A O 1
ATOM 919 N N . VAL A 1 118 ? -14.671 3.336 0.488 1.00 96.12 118 VAL A N 1
ATOM 920 C CA . VAL A 1 118 ? -15.937 3.991 0.843 1.00 96.12 118 VAL A CA 1
ATOM 921 C C . VAL A 1 118 ? -16.982 3.018 1.379 1.00 96.12 118 VAL A C 1
ATOM 923 O O . VAL A 1 118 ? -17.765 3.409 2.236 1.00 96.12 118 VAL A O 1
ATOM 926 N N . ASP A 1 119 ? -16.963 1.766 0.920 1.00 93.88 119 ASP A N 1
ATOM 927 C CA . ASP A 1 119 ? -17.931 0.729 1.285 1.00 93.88 119 ASP A CA 1
ATOM 928 C C . ASP A 1 119 ? -17.311 -0.680 1.148 1.00 93.88 119 ASP A C 1
ATOM 930 O O . ASP A 1 119 ? -16.169 -0.820 0.705 1.00 93.88 119 ASP A O 1
ATOM 9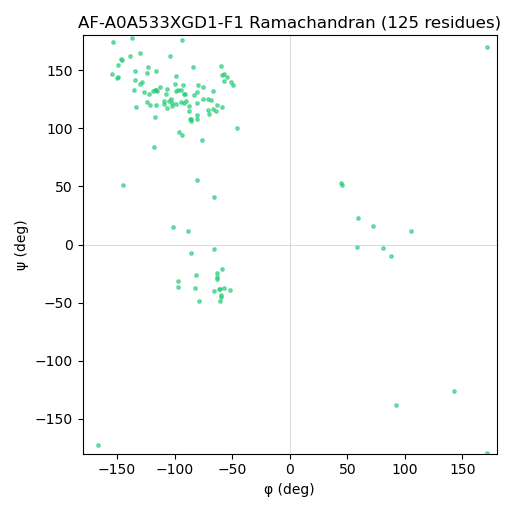34 N N . GLY A 1 120 ? -18.026 -1.730 1.561 1.00 89.38 120 GLY A N 1
ATOM 935 C CA . GLY A 1 120 ? -17.602 -3.134 1.479 1.00 89.38 120 GLY A CA 1
ATOM 936 C C . GLY A 1 120 ? -16.662 -3.580 2.604 1.00 89.38 120 GLY A C 1
ATOM 937 O O . GLY A 1 120 ? -16.313 -4.758 2.699 1.00 89.38 120 GLY A O 1
ATOM 938 N N . PHE A 1 121 ? -16.272 -2.666 3.497 1.00 92.06 121 PHE A N 1
ATOM 939 C CA . PHE A 1 121 ? -15.514 -2.992 4.699 1.00 92.06 121 PHE A CA 1
ATOM 940 C C . PHE A 1 121 ? -16.434 -3.259 5.884 1.00 92.06 121 PHE A C 1
ATOM 942 O O . PHE A 1 121 ? -17.169 -2.384 6.337 1.00 92.06 121 PHE A O 1
ATOM 949 N N . ARG A 1 122 ? -16.314 -4.460 6.452 1.00 86.38 122 ARG A N 1
ATOM 950 C CA . ARG A 1 122 ? -16.946 -4.828 7.718 1.00 86.38 122 ARG A CA 1
ATOM 951 C C . ARG A 1 122 ? -15.878 -4.963 8.797 1.00 86.38 122 ARG A C 1
ATOM 953 O O . ARG A 1 122 ? -14.944 -5.763 8.648 1.00 86.38 122 ARG A O 1
ATOM 960 N N . LYS A 1 123 ? -16.025 -4.212 9.892 1.00 81.62 123 LYS A N 1
ATOM 961 C CA . LYS A 1 123 ? -15.182 -4.387 11.082 1.00 81.62 123 LYS A CA 1
ATOM 962 C C . LYS A 1 123 ? -15.285 -5.835 11.584 1.00 81.62 123 LYS A C 1
ATOM 964 O O . LYS A 1 123 ? -16.379 -6.407 11.514 1.00 81.62 123 LYS A O 1
ATOM 969 N N . PRO A 1 124 ? -14.182 -6.457 12.037 1.00 79.31 124 PRO A N 1
ATOM 970 C CA . PRO A 1 124 ? -14.279 -7.742 12.714 1.00 79.31 124 PRO A CA 1
ATOM 971 C C . PRO A 1 124 ? -15.178 -7.591 13.945 1.00 79.31 124 PRO A C 1
ATOM 973 O O . PRO A 1 124 ? -15.184 -6.546 14.591 1.00 79.31 124 PRO A O 1
ATOM 976 N N . SER A 1 125 ? -15.940 -8.627 14.283 1.00 71.88 125 SER A N 1
ATOM 977 C CA . SER A 1 125 ? -16.681 -8.655 15.545 1.00 71.88 125 SER A CA 1
ATOM 978 C C . SER A 1 125 ? -15.700 -8.528 16.715 1.00 71.88 125 SER A C 1
ATOM 980 O O . SER A 1 125 ? -14.838 -9.392 16.868 1.00 71.88 125 SER A O 1
ATOM 982 N N . GLY A 1 126 ? -15.835 -7.469 17.519 1.00 66.31 126 GLY A N 1
ATOM 983 C CA . GLY A 1 126 ? -14.990 -7.219 18.694 1.00 66.31 126 GLY A CA 1
ATOM 984 C C . GLY A 1 126 ? -13.931 -6.117 18.545 1.00 66.31 126 GLY A C 1
ATOM 985 O O . 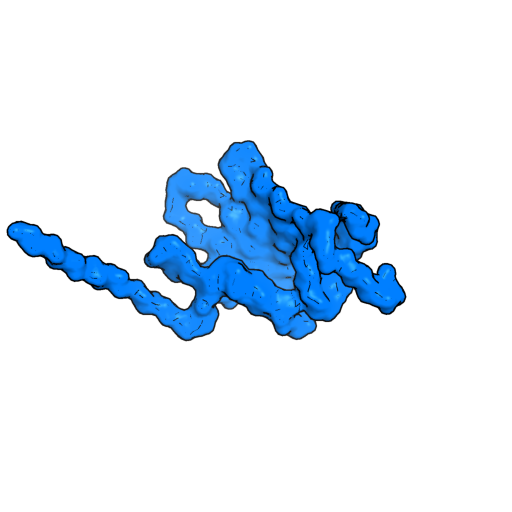GLY A 1 126 ? -13.070 -6.028 19.415 1.00 66.31 126 GLY A O 1
ATOM 986 N N . GLN A 1 127 ? -13.983 -5.294 17.486 1.00 55.03 127 GLN A N 1
ATOM 987 C CA . GLN A 1 127 ? -13.077 -4.156 17.248 1.00 55.03 127 GLN A CA 1
ATOM 988 C C . GLN A 1 127 ? -13.832 -2.863 16.899 1.00 55.03 127 GLN A C 1
ATOM 990 O O . GLN A 1 127 ? -14.864 -2.940 16.191 1.00 55.03 127 GLN A O 1
#

Mean predicted aligned error: 6.81 Å